Protein AF-0000000076630847 (afdb_homodimer)

Sequence (178 aa):
MNEKKQENKGLLSSSPVLELSKRSFKRAVSKISVDKIWSKEALEALQLATEVFLTKSFADSLMCAEHANRITVTVKDIQLARRISGIIMMNEKKQENKGLLSSSPVLELSKRSFKRAVSKISVDKIWSKEALEALQLATEVFLTKSFADSLMCAEHANRITVTVKDIQLARRISGIIM

Radius of gyration: 16.93 Å; Cα contacts (8 Å, |Δi|>4): 161; chains: 2; bounding box: 47×49×40 Å

Structure (mmCIF, N/CA/C/O backbone):
data_AF-0000000076630847-model_v1
#
loop_
_entity.id
_entity.type
_entity.pdbx_description
1 polymer 'Histone H2A/H2B/H3 domain-containing protein'
#
loop_
_atom_site.group_PDB
_atom_site.id
_atom_site.type_symbol
_atom_site.label_atom_id
_atom_site.label_alt_id
_atom_site.label_comp_id
_atom_site.label_asym_i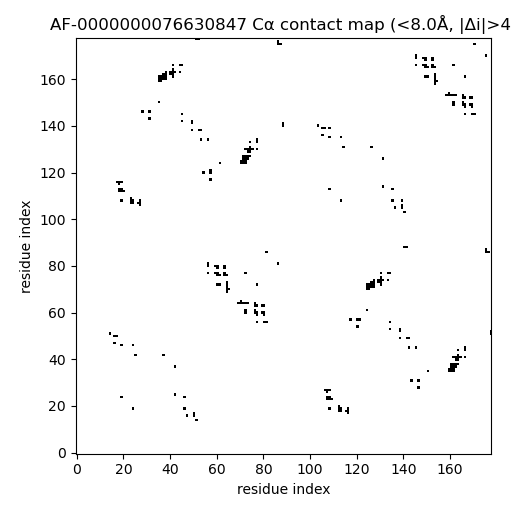d
_atom_site.label_entity_id
_atom_site.label_seq_id
_atom_site.pdbx_PDB_ins_code
_atom_site.Cartn_x
_atom_site.Cartn_y
_atom_site.Cartn_z
_atom_site.occupancy
_atom_site.B_iso_or_equiv
_atom_site.auth_seq_id
_atom_site.auth_comp_id
_atom_site.auth_asym_id
_atom_site.auth_atom_id
_atom_site.pdbx_PDB_model_num
ATOM 1 N N . MET A 1 1 ? 18.062 -3.207 -25.359 1 31.72 1 MET A N 1
ATOM 2 C CA . MET A 1 1 ? 17.328 -4.172 -24.547 1 31.72 1 MET A CA 1
ATOM 3 C C . MET A 1 1 ? 17.734 -4.062 -23.078 1 31.72 1 MET A C 1
ATOM 5 O O . MET A 1 1 ? 16.906 -4.277 -22.188 1 31.72 1 MET A O 1
ATOM 9 N N . ASN A 1 2 ? 19.016 -3.559 -22.75 1 37 2 ASN A N 1
ATOM 10 C CA . ASN A 1 2 ? 19.672 -3.455 -21.453 1 37 2 ASN A CA 1
ATOM 11 C C . ASN A 1 2 ? 19.188 -2.238 -20.672 1 37 2 ASN A C 1
ATOM 13 O O . ASN A 1 2 ? 19.281 -2.209 -19.438 1 37 2 ASN A O 1
ATOM 17 N N . GLU A 1 3 ? 18.859 -1.173 -21.5 1 32.56 3 GLU A N 1
ATOM 18 C CA . GLU A 1 3 ? 18.656 0.124 -20.859 1 32.56 3 GLU A CA 1
ATOM 19 C C . GLU A 1 3 ? 17.391 0.119 -20.016 1 32.56 3 GLU A C 1
ATOM 21 O O . GLU A 1 3 ? 17.344 0.747 -18.953 1 32.56 3 GLU A O 1
ATOM 26 N N . LYS A 1 4 ? 16.281 -0.36 -20.578 1 34.53 4 LYS A N 1
ATOM 27 C CA . LYS A 1 4 ? 15.008 -0.323 -19.875 1 34.53 4 LYS A CA 1
ATOM 28 C C . LYS A 1 4 ? 15.047 -1.178 -18.609 1 34.53 4 LYS A C 1
ATOM 30 O O . LYS A 1 4 ? 14.125 -1.146 -17.797 1 34.53 4 LYS A O 1
ATOM 35 N N . LYS A 1 5 ? 15.859 -2.234 -18.547 1 34.81 5 LYS A N 1
ATOM 36 C CA . LYS A 1 5 ? 16.031 -3.002 -17.312 1 34.81 5 LYS A CA 1
ATOM 37 C C . LYS A 1 5 ? 16.766 -2.182 -16.25 1 34.81 5 LYS A C 1
ATOM 39 O O . LYS A 1 5 ? 16.688 -2.49 -15.055 1 34.81 5 LYS A O 1
ATOM 44 N N . GLN A 1 6 ? 17.578 -1.253 -16.656 1 33.94 6 GLN A N 1
ATOM 45 C CA . GLN A 1 6 ? 18.375 -0.424 -15.75 1 33.94 6 GLN A CA 1
ATOM 46 C C . GLN A 1 6 ? 17.516 0.634 -15.07 1 33.94 6 GLN A C 1
ATOM 48 O O . GLN A 1 6 ? 17.75 0.987 -13.914 1 33.94 6 GLN A O 1
ATOM 53 N N . GLU A 1 7 ? 16.594 1.271 -15.867 1 32.28 7 GLU A N 1
ATOM 54 C CA . GLU A 1 7 ? 15.797 2.34 -15.266 1 32.28 7 GLU A CA 1
ATOM 55 C C . GLU A 1 7 ? 14.883 1.8 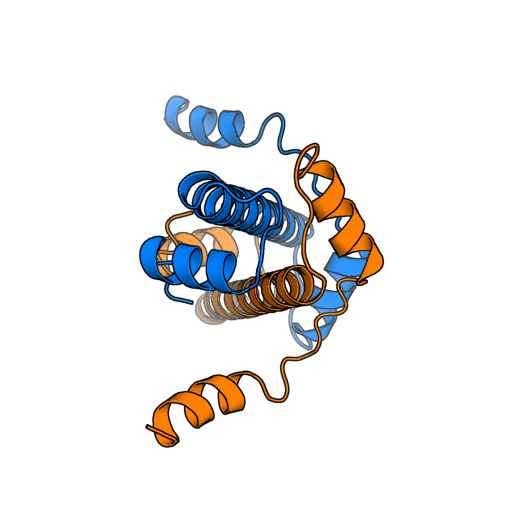-14.164 1 32.28 7 GLU A C 1
ATOM 57 O O . GLU A 1 7 ? 14.68 2.459 -13.141 1 32.28 7 GLU A O 1
ATOM 62 N N . ASN A 1 8 ? 14.32 0.678 -14.305 1 33.47 8 ASN A N 1
ATOM 63 C CA . ASN A 1 8 ? 13.484 0.145 -13.234 1 33.47 8 ASN A CA 1
ATOM 64 C C . ASN A 1 8 ? 14.32 -0.265 -12.031 1 33.47 8 ASN A C 1
ATOM 66 O O . ASN A 1 8 ? 13.789 -0.435 -10.93 1 33.47 8 ASN A O 1
ATOM 70 N N . LYS A 1 9 ? 15.578 -0.676 -12.234 1 33 9 LYS A N 1
ATOM 71 C CA . LYS A 1 9 ? 16.5 -0.973 -11.141 1 33 9 LYS A CA 1
ATOM 72 C C . LYS A 1 9 ? 16.891 0.299 -10.391 1 33 9 LYS A C 1
ATOM 74 O O . LYS A 1 9 ? 17.141 0.263 -9.188 1 33 9 LYS A O 1
ATOM 79 N N . GLY A 1 10 ? 17.172 1.458 -11.031 1 33.88 10 GLY A N 1
ATOM 80 C CA . GLY A 1 10 ? 17.531 2.73 -10.422 1 33.88 10 GLY A CA 1
ATOM 81 C C . GLY A 1 10 ? 16.484 3.242 -9.453 1 33.88 10 GLY A C 1
ATOM 82 O O . GLY A 1 10 ? 16.812 3.984 -8.523 1 33.88 10 GLY A O 1
ATOM 83 N N . LEU A 1 11 ? 15.234 3.26 -9.781 1 36.03 11 LEU A N 1
ATOM 84 C CA . LEU A 1 11 ? 14.188 3.617 -8.836 1 36.03 11 LEU A CA 1
ATOM 85 C C . LEU A 1 11 ? 14.117 2.615 -7.691 1 36.03 11 LEU A C 1
ATOM 87 O O . LEU A 1 11 ? 13.406 2.83 -6.711 1 36.03 11 LEU A O 1
ATOM 91 N N . LEU A 1 12 ? 14.57 1.424 -7.934 1 36.16 12 LEU A N 1
ATOM 92 C CA . LEU A 1 12 ? 14.656 0.396 -6.902 1 36.16 12 LEU A CA 1
ATOM 93 C C . LEU A 1 12 ? 15.789 0.699 -5.926 1 36.16 12 LEU A C 1
ATOM 95 O O . LEU A 1 12 ? 16.125 -0.139 -5.09 1 36.16 12 LEU A O 1
ATOM 99 N N . SER A 1 13 ? 16.75 1.487 -6.336 1 36.91 13 SER A N 1
ATOM 100 C CA . SER A 1 13 ? 17.812 1.682 -5.348 1 36.91 13 SER A CA 1
ATOM 101 C C . SER A 1 13 ? 17.234 1.92 -3.957 1 36.91 13 SER A C 1
ATOM 103 O O . SER A 1 13 ? 17.516 1.173 -3.021 1 36.91 13 SER A O 1
ATOM 105 N N . SER A 1 14 ? 17.5 3.307 -3.34 1 36.31 14 SER A N 1
ATOM 106 C CA . SER A 1 14 ? 17.359 3.609 -1.918 1 36.31 14 SER A CA 1
ATOM 107 C C . SER A 1 14 ? 15.922 3.484 -1.454 1 36.31 14 SER A C 1
ATOM 109 O O . SER A 1 14 ? 15.148 4.445 -1.534 1 36.31 14 SER A O 1
ATOM 111 N N . SER A 1 15 ? 15.242 2.646 -2.01 1 40.34 15 SER A N 1
ATOM 112 C CA . SER A 1 15 ? 13.883 2.531 -1.487 1 40.34 15 SER A CA 1
ATOM 113 C C . SER A 1 15 ? 13.875 2.557 0.037 1 40.34 15 SER A C 1
ATOM 115 O O . SER A 1 15 ? 14.602 1.798 0.68 1 40.34 15 SER A O 1
ATOM 117 N N . PRO A 1 16 ? 13.766 3.576 0.613 1 39.19 16 PRO A N 1
ATOM 118 C CA . PRO A 1 16 ? 13.633 3.389 2.059 1 39.19 16 PRO A CA 1
ATOM 119 C C . PRO A 1 16 ? 12.852 2.131 2.422 1 39.19 16 PRO A C 1
ATOM 121 O O . PRO A 1 16 ? 11.734 1.934 1.932 1 39.19 16 PRO A O 1
ATOM 124 N N . VAL A 1 17 ? 13.484 0.866 2.35 1 45.12 17 VAL A N 1
ATOM 125 C CA . VAL A 1 17 ? 13.008 -0.416 2.857 1 45.12 17 VAL A CA 1
ATOM 126 C C . VAL A 1 17 ? 11.938 -0.183 3.922 1 45.12 17 VAL A C 1
ATOM 128 O O . VAL A 1 17 ? 12.234 0.322 5.008 1 45.12 17 VAL A O 1
ATOM 131 N N . LEU A 1 18 ? 10.875 0.469 3.617 1 48.81 18 LEU A N 1
ATOM 132 C CA . LEU A 1 18 ? 9.773 0.558 4.57 1 48.81 18 LEU A CA 1
ATOM 133 C C . LEU A 1 18 ? 9.641 -0.737 5.367 1 48.81 18 LEU A C 1
ATOM 135 O O . LEU A 1 18 ? 9.953 -1.816 4.859 1 48.81 18 LEU A O 1
ATOM 139 N N . GLU A 1 19 ? 9.969 -0.715 6.574 1 53.72 19 GLU A N 1
ATOM 140 C CA . GLU A 1 19 ? 9.953 -1.454 7.832 1 53.72 19 GLU A CA 1
ATOM 141 C C . GLU A 1 19 ? 8.703 -2.322 7.949 1 53.72 19 GLU A C 1
ATOM 143 O O . GLU A 1 19 ? 8.383 -2.814 9.031 1 53.72 19 GLU A O 1
ATOM 148 N N . LEU A 1 20 ? 7.902 -2.348 6.84 1 59.03 20 LEU A N 1
ATOM 149 C CA . LEU A 1 20 ? 6.875 -3.311 7.219 1 59.03 20 LEU A CA 1
ATOM 150 C C . LEU A 1 20 ? 7.484 -4.68 7.488 1 59.03 20 LEU A C 1
ATOM 152 O O . LEU A 1 20 ? 8.266 -5.188 6.68 1 59.03 20 LEU A O 1
ATOM 156 N N . SER A 1 21 ? 7.602 -4.895 8.727 1 62.56 21 SER A N 1
ATOM 157 C CA . SER A 1 21 ? 8.188 -6.191 9.062 1 62.56 21 SER A CA 1
ATOM 158 C C . SER A 1 21 ? 7.766 -7.262 8.062 1 62.56 21 SER A C 1
ATOM 160 O O . SER A 1 21 ? 6.594 -7.34 7.684 1 62.56 21 SER A O 1
ATOM 162 N N . LYS A 1 22 ? 8.703 -7.863 7.426 1 68.12 22 LYS A N 1
ATOM 163 C CA . LYS A 1 22 ? 8.484 -8.977 6.508 1 68.12 22 LYS A CA 1
ATOM 164 C C . LYS A 1 22 ? 7.48 -9.977 7.086 1 68.12 22 LYS A C 1
ATOM 166 O O . LYS A 1 22 ? 6.648 -10.516 6.355 1 68.12 22 LYS A O 1
ATOM 171 N N . ARG A 1 23 ? 7.562 -10.023 8.305 1 69.44 23 ARG A N 1
ATOM 172 C CA . ARG A 1 23 ? 6.691 -10.977 8.977 1 69.44 23 ARG A CA 1
ATOM 173 C C . ARG A 1 23 ? 5.238 -10.531 8.922 1 69.44 23 ARG A C 1
ATOM 175 O O . ARG A 1 23 ? 4.348 -11.328 8.617 1 69.44 23 ARG A O 1
ATOM 182 N N . SER A 1 24 ? 5.102 -9.414 9.305 1 67.56 24 SER A N 1
ATOM 183 C CA . SER A 1 24 ? 3.734 -8.898 9.328 1 67.56 24 SER A CA 1
ATOM 184 C C . SER A 1 24 ? 3.121 -8.883 7.934 1 67.56 24 SER A C 1
ATOM 186 O O . SER A 1 24 ? 1.937 -9.172 7.77 1 67.56 24 SER A O 1
ATOM 188 N N . PHE A 1 25 ? 4.051 -8.539 7.02 1 74.38 25 PHE A N 1
ATOM 189 C CA . PHE A 1 25 ? 3.566 -8.5 5.645 1 74.38 25 PHE A CA 1
ATOM 190 C C . PHE A 1 25 ? 3.17 -9.891 5.168 1 74.38 25 PHE A C 1
ATOM 192 O O . PHE A 1 25 ? 2.1 -10.07 4.582 1 74.38 25 PHE A O 1
ATOM 199 N N . LYS A 1 26 ? 3.982 -10.844 5.512 1 73.25 26 LYS A N 1
ATOM 200 C CA . LYS A 1 26 ? 3.691 -12.227 5.129 1 73.25 26 LYS A CA 1
ATOM 201 C C . LYS A 1 26 ? 2.391 -12.711 5.766 1 73.25 26 LYS A C 1
ATOM 203 O O . LYS A 1 26 ? 1.604 -13.406 5.125 1 73.25 26 LYS A O 1
ATOM 208 N N . ARG A 1 27 ? 2.293 -12.328 6.957 1 72.75 27 ARG A N 1
ATOM 209 C CA . ARG A 1 27 ? 1.08 -12.727 7.66 1 72.75 27 ARG A CA 1
ATOM 210 C C . ARG A 1 27 ? -0.159 -12.125 7.004 1 72.75 27 ARG A C 1
ATOM 212 O O . ARG A 1 27 ? -1.185 -12.797 6.871 1 72.75 27 ARG A O 1
ATOM 219 N N . ALA A 1 28 ? -0.026 -10.969 6.602 1 71 28 ALA A N 1
ATOM 220 C CA . ALA A 1 28 ? -1.15 -10.297 5.957 1 71 28 ALA A CA 1
ATOM 221 C C . ALA A 1 28 ? -1.508 -10.969 4.633 1 71 28 ALA A C 1
ATOM 223 O O . ALA A 1 28 ? -2.684 -11.203 4.348 1 71 28 ALA A O 1
ATOM 224 N N . VAL A 1 29 ? -0.517 -11.281 3.959 1 74.06 29 VAL A N 1
ATOM 225 C CA . VAL A 1 29 ? -0.722 -11.898 2.65 1 74.06 29 VAL A CA 1
ATOM 226 C C . VAL A 1 29 ? -1.303 -13.297 2.822 1 74.06 29 VAL A C 1
ATOM 228 O O . VAL A 1 29 ? -2.168 -13.719 2.051 1 74.06 29 VAL A O 1
ATOM 231 N N . SER A 1 30 ? -0.841 -14.008 3.781 1 73.25 30 SER A N 1
ATOM 232 C CA . SER A 1 30 ? -1.313 -15.367 4.027 1 73.25 30 SER A CA 1
ATOM 233 C C . SER A 1 30 ? -2.795 -15.383 4.395 1 73.25 30 SER A C 1
ATOM 235 O O . SER A 1 30 ? -3.502 -16.344 4.109 1 73.25 30 SER A O 1
ATOM 237 N N . LYS A 1 31 ? -3.176 -14.336 4.992 1 71.06 31 LYS A N 1
ATOM 238 C CA . LYS A 1 31 ? -4.574 -14.234 5.402 1 71.06 31 LYS A CA 1
ATOM 239 C C . LYS A 1 31 ? -5.492 -14.062 4.195 1 71.06 31 LYS A C 1
ATOM 241 O O . LYS A 1 31 ? -6.637 -14.516 4.211 1 71.06 31 LYS A O 1
ATOM 246 N N . ILE A 1 32 ? -4.957 -13.586 3.236 1 69.81 32 ILE A N 1
ATOM 247 C CA . ILE A 1 32 ? -5.75 -13.289 2.047 1 69.81 32 ILE A CA 1
ATOM 248 C C . ILE A 1 32 ? -5.707 -14.477 1.09 1 69.81 32 ILE A C 1
ATOM 250 O O . ILE A 1 32 ? -6.68 -14.75 0.387 1 69.81 32 ILE A O 1
ATOM 254 N N . SER A 1 33 ? -4.492 -15.18 1.069 1 69 33 SER A N 1
ATOM 255 C CA . SER A 1 33 ? -4.246 -16.219 0.076 1 69 33 SER A CA 1
ATOM 256 C C . SER A 1 33 ? -4.52 -17.609 0.649 1 69 33 SER A C 1
ATOM 258 O O . SER A 1 33 ? -3.625 -18.234 1.212 1 69 33 SER A O 1
ATOM 260 N N . VAL A 1 34 ? -5.688 -18.078 0.879 1 68.5 34 VAL A N 1
ATOM 261 C CA . VAL A 1 34 ? -5.961 -19.344 1.545 1 68.5 34 VAL A CA 1
ATOM 262 C C . VAL A 1 34 ? -5.578 -20.5 0.624 1 68.5 34 VAL A C 1
ATOM 264 O O . VAL A 1 34 ? -5.023 -21.5 1.076 1 68.5 34 VAL A O 1
ATOM 267 N N . ASP A 1 35 ? -5.547 -20.312 -0.672 1 76.69 35 ASP A N 1
ATOM 268 C CA . ASP A 1 35 ? -5.406 -21.5 -1.516 1 76.69 35 ASP A CA 1
ATOM 269 C C . ASP A 1 35 ? -4.289 -21.312 -2.541 1 76.69 35 ASP A C 1
ATOM 271 O O . ASP A 1 35 ? -4.215 -22.047 -3.525 1 76.69 35 ASP A O 1
ATOM 275 N N . LYS A 1 36 ? -3.475 -20.375 -2.387 1 82.06 36 LYS A N 1
ATOM 276 C CA . LYS A 1 36 ? -2.412 -20.188 -3.367 1 82.06 36 LYS A CA 1
ATOM 277 C C . LYS A 1 36 ? -1.056 -20.031 -2.684 1 82.06 36 LYS A C 1
ATOM 279 O O . LYS A 1 36 ? -0.984 -19.641 -1.519 1 82.06 36 LYS A O 1
ATOM 284 N N . ILE A 1 37 ? -0.026 -20.5 -3.486 1 88.62 37 ILE A N 1
ATOM 285 C CA . ILE A 1 37 ? 1.358 -20.391 -3.043 1 88.62 37 ILE A CA 1
ATOM 286 C C . ILE A 1 37 ? 2.006 -19.156 -3.67 1 88.62 37 ILE A C 1
ATOM 288 O O . ILE A 1 37 ? 1.819 -18.891 -4.859 1 88.62 37 ILE A O 1
ATOM 292 N N . TRP A 1 38 ? 2.66 -18.359 -2.836 1 90.88 38 TRP A N 1
ATOM 293 C CA . TRP A 1 38 ? 3.365 -17.172 -3.311 1 90.88 38 TRP A CA 1
ATOM 294 C C . TRP A 1 38 ? 4.875 -17.391 -3.307 1 90.88 38 TRP A C 1
ATOM 296 O O . TRP A 1 38 ? 5.441 -17.812 -2.297 1 90.88 38 TRP A O 1
ATOM 306 N N . SER A 1 39 ? 5.406 -17.172 -4.523 1 91.69 39 SER A N 1
ATOM 307 C CA . SER A 1 39 ? 6.863 -17.234 -4.555 1 91.69 39 SER A CA 1
ATOM 308 C C . SER A 1 39 ? 7.48 -16.172 -3.658 1 91.69 39 SER A C 1
ATOM 310 O O . SER A 1 39 ? 6.871 -15.125 -3.418 1 91.69 39 SER A O 1
ATOM 312 N N . LYS A 1 40 ? 8.656 -16.469 -3.193 1 88.81 40 LYS A N 1
ATOM 313 C CA . LYS A 1 40 ? 9.367 -15.492 -2.373 1 88.81 40 LYS A CA 1
ATOM 314 C C . LYS A 1 40 ? 9.516 -14.164 -3.105 1 88.81 40 LYS A C 1
ATOM 316 O O . LYS A 1 40 ? 9.32 -13.094 -2.514 1 88.81 40 LYS A O 1
ATOM 321 N N . GLU A 1 41 ? 9.836 -14.234 -4.363 1 92.38 41 GLU A N 1
ATOM 322 C CA . GLU A 1 41 ? 10.047 -13.031 -5.164 1 92.38 41 GLU A CA 1
ATOM 323 C C . GLU A 1 41 ? 8.75 -12.242 -5.32 1 92.38 41 GLU A C 1
ATOM 325 O O . GLU A 1 41 ? 8.766 -11.008 -5.359 1 92.38 41 GLU A O 1
ATOM 330 N N . ALA A 1 42 ? 7.715 -12.859 -5.457 1 93.12 42 ALA A N 1
ATOM 331 C CA . ALA A 1 42 ? 6.418 -12.203 -5.59 1 93.12 42 ALA A CA 1
ATOM 332 C C . ALA A 1 42 ? 6.055 -11.438 -4.32 1 93.12 42 ALA A C 1
ATOM 334 O O . ALA A 1 42 ? 5.594 -10.297 -4.383 1 93.12 42 ALA A O 1
ATOM 335 N N . LEU A 1 43 ? 6.289 -12.062 -3.252 1 87.31 43 LEU A N 1
ATOM 336 C CA . LEU A 1 43 ? 6.02 -11.414 -1.971 1 87.31 43 LEU A CA 1
ATOM 337 C C . LEU A 1 43 ? 6.891 -10.172 -1.797 1 87.31 43 LEU A C 1
ATOM 339 O O . LEU A 1 43 ? 6.414 -9.141 -1.321 1 87.31 43 LEU A O 1
ATOM 343 N N . GLU A 1 44 ? 8.078 -10.32 -2.205 1 87.81 44 GLU A N 1
ATOM 344 C CA . GLU A 1 44 ? 8.992 -9.188 -2.117 1 87.81 44 GLU A CA 1
ATOM 345 C C . GLU A 1 44 ? 8.555 -8.055 -3.037 1 87.81 44 GLU A C 1
ATOM 347 O O . GLU A 1 44 ? 8.641 -6.879 -2.666 1 87.81 44 GLU A O 1
ATOM 352 N N . ALA A 1 45 ? 8.086 -8.375 -4.188 1 91.69 45 ALA A N 1
ATOM 353 C CA . ALA A 1 45 ? 7.602 -7.375 -5.133 1 91.69 45 ALA A CA 1
ATOM 354 C C . ALA A 1 45 ? 6.367 -6.66 -4.59 1 91.69 45 ALA A C 1
ATOM 356 O O . ALA A 1 45 ? 6.242 -5.441 -4.723 1 91.69 45 ALA A O 1
ATOM 357 N N . LEU A 1 46 ? 5.539 -7.383 -4.043 1 87.94 46 LEU A N 1
ATOM 358 C CA . LEU A 1 46 ? 4.344 -6.797 -3.449 1 87.94 46 LEU A CA 1
ATOM 359 C C . LEU A 1 46 ? 4.703 -5.867 -2.297 1 87.94 46 LEU A C 1
ATOM 361 O O . LEU A 1 46 ? 4.094 -4.809 -2.133 1 87.94 46 LEU A O 1
ATOM 365 N N . GLN A 1 47 ? 5.605 -6.367 -1.493 1 85.25 47 GLN A N 1
ATOM 366 C CA . GLN A 1 47 ? 6.082 -5.539 -0.391 1 85.25 47 GLN A CA 1
ATOM 367 C C . GLN A 1 47 ? 6.648 -4.215 -0.902 1 85.25 47 GLN A C 1
ATOM 369 O O . GLN A 1 47 ? 6.34 -3.152 -0.36 1 85.25 47 GLN A O 1
ATOM 374 N N . LEU A 1 48 ? 7.402 -4.246 -1.934 1 85.81 48 LEU A N 1
ATOM 375 C CA . LEU A 1 48 ? 7.977 -3.045 -2.533 1 85.81 48 LEU A CA 1
ATOM 376 C C . LEU A 1 48 ? 6.887 -2.135 -3.082 1 85.81 48 LEU A C 1
ATOM 378 O O . LEU A 1 48 ? 6.926 -0.918 -2.881 1 85.81 48 LEU A O 1
ATOM 382 N N . ALA A 1 49 ? 5.953 -2.676 -3.707 1 89 49 ALA A N 1
ATOM 383 C CA . ALA A 1 49 ? 4.84 -1.909 -4.258 1 89 49 ALA A CA 1
ATOM 384 C C . ALA A 1 49 ? 4.066 -1.195 -3.156 1 89 49 ALA A C 1
ATOM 386 O O . ALA A 1 49 ? 3.645 -0.049 -3.326 1 89 49 ALA A O 1
ATOM 387 N N . THR A 1 50 ? 3.854 -1.89 -2.053 1 87 50 THR A N 1
ATOM 388 C CA . THR A 1 50 ? 3.148 -1.326 -0.907 1 87 50 THR A CA 1
ATOM 389 C C . THR A 1 50 ? 3.93 -0.158 -0.312 1 87 50 THR A C 1
ATOM 391 O O . THR A 1 50 ? 3.35 0.876 0.025 1 87 50 THR A O 1
ATOM 394 N N . GLU A 1 51 ? 5.172 -0.357 -0.226 1 84.25 51 GLU A N 1
ATOM 395 C CA . GLU A 1 51 ? 6.016 0.711 0.297 1 84.25 51 GLU A CA 1
ATOM 396 C C . GLU A 1 51 ? 5.98 1.938 -0.61 1 84.25 51 GLU A C 1
ATOM 398 O O . GLU A 1 51 ? 5.898 3.07 -0.13 1 84.25 51 GLU A O 1
ATOM 403 N N . VAL A 1 52 ? 6.094 1.695 -1.874 1 86.94 52 VAL A N 1
ATOM 404 C CA . VAL A 1 52 ? 6.039 2.781 -2.846 1 86.94 52 VAL A CA 1
ATOM 405 C C . VAL A 1 52 ? 4.699 3.508 -2.736 1 86.94 52 VAL A C 1
ATOM 407 O O . VAL A 1 52 ? 4.652 4.738 -2.719 1 86.94 52 VAL A O 1
ATOM 410 N N . PHE A 1 53 ? 3.693 2.754 -2.625 1 85.81 53 PHE A N 1
ATOM 411 C CA . PHE A 1 53 ? 2.357 3.316 -2.465 1 85.81 53 PHE A CA 1
ATOM 412 C C . PHE A 1 53 ? 2.293 4.211 -1.233 1 85.81 53 PHE A C 1
ATOM 414 O O . PHE A 1 53 ? 1.779 5.332 -1.3 1 85.81 53 PHE A O 1
ATOM 421 N N . LEU A 1 54 ? 2.824 3.736 -0.163 1 86.31 54 LE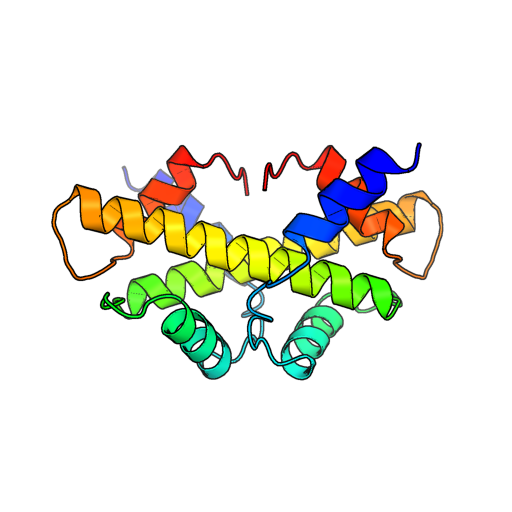U A N 1
ATOM 422 C CA . LEU A 1 54 ? 2.785 4.461 1.101 1 86.31 54 LEU A CA 1
ATOM 423 C C . LEU A 1 54 ? 3.602 5.75 1.015 1 86.31 54 LEU A C 1
ATOM 425 O O . LEU A 1 54 ? 3.141 6.809 1.441 1 86.31 54 LEU A O 1
ATOM 429 N N . THR A 1 55 ? 4.746 5.695 0.492 1 87.06 55 THR A N 1
ATOM 430 C CA . THR A 1 55 ? 5.617 6.859 0.376 1 87.06 55 THR A CA 1
ATOM 431 C C . THR A 1 55 ? 4.977 7.934 -0.496 1 87.06 55 THR A C 1
ATOM 433 O O . THR A 1 55 ? 5.004 9.117 -0.153 1 87.06 55 THR A O 1
ATOM 436 N N . LYS A 1 56 ? 4.375 7.449 -1.517 1 88.5 56 LYS A N 1
ATOM 437 C CA . LYS A 1 56 ? 3.707 8.391 -2.412 1 88.5 56 LYS A CA 1
ATOM 438 C C . LYS A 1 56 ? 2.49 9.016 -1.739 1 88.5 56 LYS A C 1
ATOM 440 O O . LYS A 1 56 ? 2.27 10.227 -1.847 1 88.5 56 LYS A O 1
ATOM 445 N N . SER A 1 57 ? 1.738 8.164 -1.122 1 88.56 57 SER A N 1
ATOM 446 C CA . SER A 1 57 ? 0.562 8.648 -0.409 1 88.56 57 SER A CA 1
ATOM 447 C C . SER A 1 57 ? 0.944 9.664 0.664 1 88.56 57 SER A C 1
ATOM 449 O O . SER A 1 57 ? 0.293 10.703 0.805 1 88.56 57 SER A O 1
ATOM 451 N N . PHE A 1 58 ? 2.049 9.359 1.312 1 86.5 58 PHE A N 1
ATOM 452 C CA . PHE A 1 58 ? 2.572 10.258 2.33 1 86.5 58 PHE A CA 1
ATOM 453 C C . PHE A 1 58 ? 3 11.586 1.71 1 86.5 58 PHE A C 1
ATOM 455 O O . PHE A 1 58 ? 2.623 12.656 2.195 1 86.5 58 PHE A O 1
ATOM 462 N N . ALA A 1 59 ? 3.73 11.469 0.728 1 89.44 59 ALA A N 1
ATOM 463 C CA . ALA A 1 59 ? 4.27 12.664 0.081 1 89.44 59 ALA A CA 1
ATOM 464 C C . ALA A 1 59 ? 3.152 13.555 -0.453 1 89.44 59 ALA A C 1
ATOM 466 O O . ALA A 1 59 ? 3.166 14.766 -0.251 1 89.44 59 ALA A O 1
ATOM 467 N N . ASP A 1 60 ? 2.199 12.922 -1.061 1 91.75 60 ASP A N 1
ATOM 468 C CA . ASP A 1 60 ? 1.077 13.672 -1.623 1 91.75 60 ASP A CA 1
ATOM 469 C C . ASP A 1 60 ? 0.251 14.328 -0.522 1 91.75 60 ASP A C 1
ATOM 471 O O . ASP A 1 60 ? -0.193 15.469 -0.672 1 91.75 60 ASP A O 1
ATOM 475 N N . SER A 1 61 ? 0.045 13.594 0.557 1 93.31 61 SER A N 1
ATOM 476 C CA . SER A 1 61 ? -0.712 14.141 1.678 1 93.31 61 SER A CA 1
ATOM 477 C C . SER A 1 61 ? 0.031 15.305 2.334 1 93.31 61 SER A C 1
ATOM 479 O O . SER A 1 61 ? -0.577 16.312 2.701 1 93.31 61 SER A O 1
ATOM 481 N N . LEU A 1 62 ? 1.312 15.133 2.434 1 91.19 62 LEU A N 1
ATOM 482 C CA . LEU A 1 62 ? 2.158 16.188 2.988 1 91.19 62 LEU A CA 1
ATOM 483 C C . LEU A 1 62 ? 2.07 17.453 2.148 1 91.19 62 LEU A C 1
ATOM 485 O O . LEU A 1 62 ? 1.991 18.562 2.691 1 91.19 62 LEU A O 1
ATOM 489 N N . MET A 1 63 ? 2.113 17.328 0.908 1 93.94 63 MET A N 1
ATOM 490 C CA . MET A 1 63 ? 2.025 18.453 -0.004 1 93.94 63 MET A CA 1
ATOM 491 C C . MET A 1 63 ? 0.71 19.203 0.185 1 93.94 63 MET A C 1
ATOM 493 O O . MET A 1 63 ? 0.673 20.438 0.101 1 93.94 63 MET A O 1
ATOM 497 N N . CYS A 1 64 ? -0.376 18.422 0.426 1 96.19 64 CYS A N 1
ATOM 498 C CA . CYS A 1 64 ? -1.677 19.047 0.65 1 96.19 64 CYS A CA 1
ATOM 499 C C . CYS A 1 64 ? -1.68 19.859 1.941 1 96.19 64 CYS A C 1
ATOM 501 O O . CYS A 1 64 ? -2.197 20.969 1.978 1 96.19 64 CYS A O 1
ATOM 503 N N . ALA A 1 65 ? -1.084 19.359 2.986 1 96.25 65 ALA A N 1
ATOM 504 C CA . ALA A 1 65 ? -0.999 20.078 4.258 1 96.25 65 ALA A CA 1
ATOM 505 C C . ALA A 1 65 ? -0.128 21.312 4.125 1 96.25 65 ALA A C 1
ATOM 507 O O . ALA A 1 65 ? -0.475 22.391 4.645 1 96.25 65 ALA A O 1
ATOM 508 N N . GLU A 1 66 ? 1.021 21.203 3.443 1 94.94 66 GLU A N 1
ATOM 509 C CA . GLU A 1 66 ? 1.925 22.328 3.205 1 94.94 66 GLU A CA 1
ATOM 510 C C . GLU A 1 66 ? 1.238 23.422 2.4 1 94.94 66 GLU A C 1
ATOM 512 O O . GLU A 1 66 ? 1.362 24.609 2.723 1 94.94 66 GLU A O 1
ATOM 517 N N . HIS A 1 67 ? 0.553 23 1.354 1 96.56 67 HIS A N 1
ATOM 518 C CA . HIS A 1 67 ? -0.2 23.953 0.536 1 96.56 67 HIS A CA 1
ATOM 519 C C . HIS A 1 67 ? -1.196 24.734 1.379 1 96.56 67 HIS A C 1
ATOM 521 O O . HIS A 1 67 ? -1.42 25.922 1.136 1 96.56 67 HIS A O 1
ATOM 527 N N . ALA A 1 68 ? -1.747 24.172 2.369 1 96.88 68 ALA A N 1
ATOM 528 C CA . ALA A 1 68 ? -2.711 24.812 3.264 1 96.88 68 ALA A CA 1
ATOM 529 C C . ALA A 1 68 ? -2.006 25.547 4.402 1 96.88 68 ALA A C 1
ATOM 531 O O . ALA A 1 68 ? -2.658 26.078 5.301 1 96.88 68 ALA A O 1
ATOM 532 N N . ASN A 1 69 ? -0.682 25.5 4.367 1 96.31 69 ASN A N 1
ATOM 533 C CA . ASN A 1 69 ? 0.161 26.156 5.367 1 96.31 69 ASN A CA 1
ATOM 534 C C . ASN A 1 69 ? -0.086 25.594 6.762 1 96.31 69 ASN A C 1
ATOM 536 O O . ASN A 1 69 ? -0.182 26.344 7.73 1 96.31 69 ASN A O 1
ATOM 540 N N . ARG A 1 70 ? -0.228 24.344 6.844 1 95.56 70 ARG A N 1
ATOM 541 C CA . ARG A 1 70 ? -0.42 23.672 8.125 1 95.56 70 ARG A CA 1
ATOM 542 C C . ARG A 1 70 ? 0.734 22.719 8.422 1 95.56 70 ARG A C 1
ATOM 544 O O . ARG A 1 70 ? 1.37 22.203 7.5 1 95.56 70 ARG A O 1
ATOM 551 N N . ILE A 1 71 ? 0.94 22.562 9.719 1 92.25 71 ILE A N 1
ATOM 552 C CA . ILE A 1 71 ? 2.016 21.672 10.141 1 92.25 71 ILE A CA 1
ATOM 553 C C . ILE A 1 71 ? 1.465 20.266 10.352 1 92.25 71 ILE A C 1
ATOM 555 O O . ILE A 1 71 ? 2.166 19.281 10.117 1 92.25 71 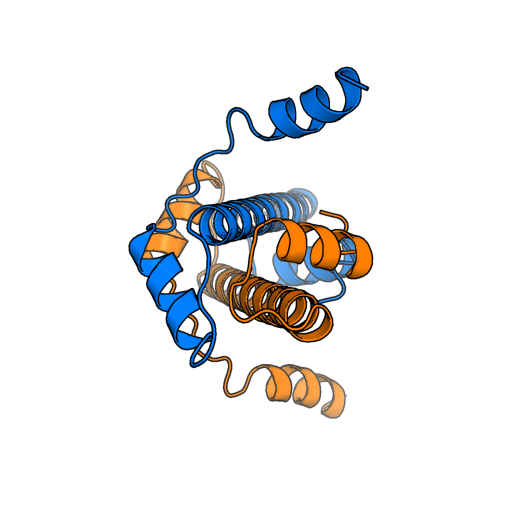ILE A O 1
ATOM 559 N N . THR A 1 72 ? 0.158 20.156 10.688 1 94.94 72 THR A N 1
ATOM 560 C CA . THR A 1 72 ? -0.477 18.875 10.977 1 94.94 72 THR A CA 1
ATOM 561 C C . THR A 1 72 ? -1.174 18.328 9.734 1 94.94 72 THR A C 1
ATOM 563 O O . THR A 1 72 ? -1.97 19.031 9.102 1 94.94 72 THR A O 1
ATOM 566 N N . VAL A 1 73 ? -0.79 17.094 9.391 1 95 73 VAL A N 1
ATOM 567 C CA . VAL A 1 73 ? -1.478 16.375 8.32 1 95 73 VAL A CA 1
ATOM 568 C C . VAL A 1 73 ? -2.762 15.742 8.867 1 95 73 VAL A C 1
ATOM 570 O O . VAL A 1 73 ? -2.736 15.047 9.883 1 95 73 VAL A O 1
ATOM 573 N N . THR A 1 74 ? -3.842 16.094 8.234 1 96.12 74 THR A N 1
ATOM 574 C CA . THR A 1 74 ? -5.141 15.578 8.664 1 96.12 74 THR A CA 1
ATOM 575 C C . THR A 1 74 ? -5.738 14.648 7.617 1 96.12 74 THR A C 1
ATOM 577 O O . THR A 1 74 ? -5.141 14.438 6.555 1 96.12 74 THR A O 1
ATOM 580 N N . VAL A 1 75 ? -6.855 14.07 7.98 1 95.81 75 VAL A N 1
ATOM 581 C CA . VAL A 1 75 ? -7.52 13.141 7.07 1 95.81 75 VAL A CA 1
ATOM 582 C C . VAL A 1 75 ? -7.934 13.867 5.797 1 95.81 75 VAL A C 1
ATOM 584 O O . VAL A 1 75 ? -7.949 13.273 4.715 1 95.81 75 VAL A O 1
ATOM 587 N N . LYS A 1 76 ? -8.234 15.125 5.906 1 96.44 76 LYS A N 1
ATOM 588 C CA . LYS A 1 76 ? -8.648 15.906 4.742 1 96.44 76 LYS A CA 1
ATOM 589 C C . LYS A 1 76 ? -7.52 16 3.717 1 96.44 76 LYS A C 1
ATOM 591 O O . LYS A 1 76 ? -7.777 16.031 2.51 1 96.44 76 LYS A O 1
ATOM 596 N N . ASP A 1 77 ? -6.328 16.031 4.137 1 95.88 77 ASP A N 1
ATOM 597 C CA . ASP A 1 77 ? -5.176 16.062 3.24 1 95.88 77 ASP A CA 1
ATOM 598 C C . ASP A 1 77 ? -5.047 14.75 2.469 1 95.88 77 ASP A C 1
ATOM 600 O O . ASP A 1 77 ? -4.77 14.758 1.268 1 95.88 77 ASP A O 1
ATOM 604 N N . ILE A 1 78 ? -5.293 13.68 3.18 1 94 78 ILE A N 1
ATOM 605 C CA . ILE A 1 78 ? -5.23 12.359 2.557 1 94 78 ILE A CA 1
ATOM 606 C C . ILE A 1 78 ? -6.348 12.219 1.528 1 94 78 ILE A C 1
ATOM 608 O O . ILE A 1 78 ? -6.125 11.727 0.42 1 94 78 ILE A O 1
ATOM 612 N N . GLN A 1 79 ? -7.473 12.68 1.902 1 93.94 79 GLN A N 1
ATOM 613 C CA . GLN A 1 79 ? -8.625 12.594 1.013 1 93.94 79 GLN A CA 1
ATOM 614 C C . GLN A 1 79 ? -8.406 13.414 -0.254 1 93.94 79 GLN A C 1
ATOM 616 O O . GLN A 1 79 ? -8.727 12.969 -1.355 1 93.94 79 GLN A O 1
ATOM 621 N N . LEU A 1 80 ? -7.914 14.57 -0.103 1 94.31 80 LEU A N 1
ATOM 622 C CA . LEU A 1 80 ? -7.629 15.414 -1.257 1 94.31 80 LEU A CA 1
ATOM 623 C C . LEU A 1 80 ? -6.582 14.773 -2.16 1 94.31 80 LEU A C 1
ATOM 625 O O . LEU A 1 80 ? -6.766 14.703 -3.377 1 94.31 80 LEU A O 1
ATOM 629 N N . ALA A 1 81 ? -5.5 14.328 -1.565 1 94.25 81 ALA A N 1
ATOM 630 C CA . ALA A 1 81 ? -4.426 13.695 -2.328 1 94.25 81 ALA A CA 1
ATOM 631 C C . ALA A 1 81 ? -4.949 12.516 -3.141 1 94.25 81 ALA A C 1
ATOM 633 O O . ALA A 1 81 ? -4.602 12.359 -4.312 1 94.25 81 ALA A O 1
ATOM 634 N N . ARG A 1 82 ? -5.785 11.688 -2.553 1 90.31 82 ARG A N 1
ATOM 635 C CA . ARG A 1 82 ? -6.328 10.508 -3.219 1 90.31 82 ARG A CA 1
ATOM 636 C C . ARG A 1 82 ? -7.23 10.906 -4.387 1 90.31 82 ARG A C 1
ATOM 638 O O . ARG A 1 82 ? -7.234 10.25 -5.426 1 90.31 82 ARG A O 1
ATOM 645 N N . ARG A 1 83 ? -7.973 11.938 -4.23 1 88.25 83 ARG A N 1
ATOM 646 C CA . ARG A 1 83 ? -8.867 12.406 -5.281 1 88.25 83 ARG A CA 1
ATOM 647 C C . ARG A 1 83 ? -8.086 12.93 -6.48 1 88.25 83 ARG A C 1
ATOM 649 O O . ARG A 1 83 ? -8.477 12.711 -7.629 1 88.25 83 ARG A O 1
ATOM 656 N N . ILE A 1 84 ? -7.051 13.523 -6.25 1 87.56 84 ILE A N 1
ATOM 657 C CA . ILE A 1 84 ? -6.258 14.133 -7.312 1 87.56 84 ILE A CA 1
ATOM 658 C C . ILE A 1 84 ? -5.387 13.07 -7.98 1 87.56 84 ILE A C 1
ATOM 660 O O . ILE A 1 84 ? -5.234 13.062 -9.203 1 87.56 84 ILE A O 1
ATOM 664 N N . SER A 1 85 ? -4.684 12.164 -7.176 1 79.62 85 SER A N 1
ATOM 665 C CA . SER A 1 85 ? -3.715 11.188 -7.664 1 79.62 85 SER A CA 1
ATOM 666 C C . SER A 1 85 ? -4.383 10.141 -8.555 1 79.62 85 SER A C 1
ATOM 668 O O . SER A 1 85 ? -3.717 9.469 -9.344 1 79.62 85 SER A O 1
ATOM 670 N N . GLY A 1 86 ? -5.664 10.109 -8.656 1 65.94 86 GLY A N 1
ATOM 671 C CA . GLY A 1 86 ? -6.355 9.188 -9.555 1 65.94 86 GLY A CA 1
ATOM 672 C C . GLY A 1 86 ? -6.145 7.73 -9.195 1 65.94 86 GLY A C 1
ATOM 673 O O . GLY A 1 86 ? -6.305 6.852 -10.039 1 65.94 86 GLY A O 1
ATOM 674 N N . ILE A 1 87 ? -5.418 7.465 -8.156 1 58.06 87 ILE A N 1
ATOM 675 C CA . ILE A 1 87 ? -5.355 6.043 -7.84 1 58.06 87 ILE A CA 1
ATOM 676 C C . ILE A 1 87 ? -6.766 5.484 -7.684 1 58.06 87 ILE A C 1
ATOM 678 O O . ILE A 1 87 ? -7.547 5.969 -6.859 1 58.06 87 ILE A O 1
ATOM 682 N N . ILE A 1 88 ? -7.309 5.195 -8.719 1 49.25 88 ILE A N 1
ATOM 683 C CA . ILE A 1 88 ? -8.648 4.629 -8.727 1 49.25 88 ILE A CA 1
ATOM 684 C C . ILE A 1 88 ? -8.695 3.387 -7.836 1 49.25 88 ILE A C 1
ATOM 686 O O . ILE A 1 88 ? -8.031 2.387 -8.125 1 49.25 88 ILE A O 1
ATOM 690 N N . MET A 1 89 ? -8.398 3.566 -6.621 1 46.06 89 MET A N 1
ATOM 691 C CA . MET A 1 89 ? -8.727 2.34 -5.898 1 46.06 89 MET A CA 1
ATOM 692 C C . MET A 1 89 ? -10.211 2.289 -5.555 1 46.06 89 MET A C 1
ATOM 694 O O . MET A 1 89 ? -10.859 3.33 -5.434 1 46.06 89 MET A O 1
ATOM 698 N N . MET B 1 1 ? -28 14.117 0.65 1 32.06 1 MET B N 1
ATOM 699 C CA . MET B 1 1 ? -26.734 14.469 1.267 1 32.06 1 MET B CA 1
ATOM 700 C C . MET B 1 1 ? -26.203 13.32 2.125 1 32.06 1 MET B C 1
ATOM 702 O O . MET B 1 1 ? -25 13.109 2.215 1 32.06 1 MET B O 1
ATOM 706 N N . ASN B 1 2 ? -27.141 12.398 2.676 1 37.19 2 ASN B N 1
ATOM 707 C CA . ASN B 1 2 ? -26.906 11.297 3.6 1 37.19 2 ASN B CA 1
ATOM 708 C C . ASN B 1 2 ? -26.375 10.062 2.879 1 37.19 2 ASN B C 1
ATOM 710 O O . ASN B 1 2 ? -25.703 9.227 3.488 1 37.19 2 ASN B O 1
ATOM 714 N N . GLU B 1 3 ? -26.875 9.945 1.583 1 32.09 3 GLU B N 1
ATOM 715 C CA . GLU B 1 3 ? -26.641 8.672 0.898 1 32.09 3 GLU B CA 1
ATOM 716 C C . GLU B 1 3 ? -25.156 8.484 0.578 1 32.09 3 GLU B C 1
ATOM 718 O O . GLU B 1 3 ? -24.641 7.371 0.634 1 32.09 3 GLU B O 1
ATOM 723 N N . LYS B 1 4 ? -24.547 9.492 -0.001 1 34.12 4 LYS B N 1
ATOM 724 C CA . LYS B 1 4 ? -23.141 9.367 -0.415 1 34.12 4 LYS B CA 1
ATOM 725 C C . LYS B 1 4 ? -22.234 9.125 0.785 1 34.12 4 LYS B C 1
ATOM 727 O O . LYS B 1 4 ? -21.047 8.844 0.622 1 34.12 4 LYS B O 1
ATOM 732 N N . LYS B 1 5 ? -22.562 9.562 1.99 1 35.16 5 LYS B N 1
ATOM 733 C CA . LYS B 1 5 ? -21.797 9.258 3.195 1 35.16 5 LYS B CA 1
ATOM 734 C C . LYS B 1 5 ? -21.922 7.781 3.564 1 35.16 5 LYS B C 1
ATOM 736 O O . LYS B 1 5 ? -21.094 7.25 4.312 1 35.16 5 LYS B O 1
ATOM 741 N N . GLN B 1 6 ? -23 7.176 3.24 1 34.12 6 GLN B N 1
ATOM 742 C CA . GLN B 1 6 ? -23.281 5.781 3.562 1 34.12 6 GLN B CA 1
ATOM 743 C C . GLN B 1 6 ? -22.469 4.84 2.67 1 34.12 6 GLN B C 1
ATOM 745 O O . GLN B 1 6 ? -22.047 3.771 3.111 1 34.12 6 GLN B O 1
ATOM 750 N N . GLU B 1 7 ? -22.391 5.176 1.348 1 32.66 7 GLU B N 1
ATOM 751 C CA . GLU B 1 7 ? -21.688 4.262 0.452 1 32.66 7 GLU B CA 1
ATOM 752 C C . GLU B 1 7 ? -20.203 4.184 0.802 1 32.66 7 GLU B C 1
ATOM 754 O O . GLU B 1 7 ? -19.609 3.111 0.723 1 32.66 7 GLU B O 1
ATOM 759 N N . ASN B 1 8 ? -19.609 5.223 1.15 1 34 8 ASN B N 1
ATOM 760 C CA . ASN B 1 8 ? -18.203 5.148 1.535 1 34 8 ASN B CA 1
ATOM 761 C C . ASN B 1 8 ? -18.016 4.41 2.859 1 34 8 ASN B C 1
ATOM 763 O O . ASN B 1 8 ? -16.922 3.941 3.168 1 34 8 ASN B O 1
ATOM 767 N N . LYS B 1 9 ? -19.031 4.484 3.76 1 33.25 9 LYS B N 1
ATOM 768 C CA . LYS B 1 9 ? -19.016 3.723 5.004 1 33.25 9 LYS B CA 1
ATOM 769 C C . LYS B 1 9 ? -19.156 2.229 4.738 1 33.25 9 LYS B C 1
ATOM 771 O O . LYS B 1 9 ? -18.594 1.406 5.465 1 33.25 9 LYS B O 1
ATOM 776 N N . GLY B 1 10 ? -20.031 1.774 3.826 1 33.78 10 GLY B N 1
ATOM 777 C CA . GLY B 1 10 ? -20.234 0.375 3.492 1 33.78 10 GLY B CA 1
ATOM 778 C C . GLY B 1 10 ? -18.969 -0.324 3.031 1 33.78 10 GLY B C 1
ATOM 779 O O . GLY B 1 10 ? -18.828 -1.54 3.184 1 33.78 10 GLY B O 1
ATOM 780 N N . LEU B 1 11 ? -18.234 0.219 2.143 1 35.62 11 LEU B N 1
ATOM 781 C CA . LEU B 1 11 ? -16.953 -0.348 1.747 1 35.62 11 LEU B CA 1
ATOM 782 C C . LEU B 1 11 ? -15.977 -0.363 2.92 1 35.62 11 LEU B C 1
ATOM 784 O O . LEU B 1 11 ? -14.906 -0.973 2.838 1 35.62 11 LEU B O 1
ATOM 788 N N . LEU B 1 12 ? -16.188 0.523 3.848 1 35.81 12 LEU B N 1
ATOM 789 C CA . LEU B 1 12 ? -15.391 0.544 5.07 1 35.81 12 LEU B CA 1
ATOM 790 C C . LEU B 1 12 ? -15.75 -0.629 5.973 1 35.81 12 LEU B C 1
ATOM 792 O O . LEU B 1 12 ? -15.328 -0.679 7.133 1 35.81 12 LEU B O 1
ATOM 796 N N . SER B 1 13 ? -16.938 -1.207 5.801 1 36.31 13 SER B N 1
ATOM 797 C CA . SER B 1 13 ? -17.203 -2.301 6.73 1 36.31 13 SER B CA 1
ATOM 798 C C . SER B 1 13 ? -15.969 -3.189 6.898 1 36.31 13 SER B C 1
ATOM 800 O O . SER B 1 13 ? -14.867 -2.695 7.137 1 36.31 13 SER B O 1
ATOM 802 N N . SER B 1 14 ? -16.156 -4.684 6.605 1 36.06 14 SER B N 1
ATOM 803 C CA . SER B 1 14 ? -15.273 -5.758 7.055 1 36.06 14 SER B CA 1
ATOM 804 C C . SER B 1 14 ? -13.891 -5.637 6.43 1 36.06 14 SER B C 1
ATOM 806 O O . SER B 1 14 ? -13.664 -6.105 5.309 1 36.06 14 SER B O 1
ATOM 808 N N . SER B 1 15 ? -13.461 -4.504 6.281 1 40.41 15 SER B N 1
ATOM 809 C CA . SER B 1 15 ? -12.094 -4.457 5.781 1 40.41 15 SER B CA 1
ATOM 810 C C . SER B 1 15 ? -11.219 -5.516 6.449 1 40.41 15 SER B C 1
ATOM 812 O O . SER B 1 15 ? -11.203 -5.629 7.676 1 40.41 15 SER B O 1
ATOM 814 N N . PRO B 1 16 ? -11.086 -6.559 5.961 1 38.84 16 PRO B N 1
ATOM 815 C CA . PRO B 1 16 ? -10.109 -7.383 6.676 1 38.84 16 PRO B CA 1
ATOM 816 C C . PRO B 1 16 ? -8.961 -6.562 7.266 1 38.84 16 PRO B C 1
ATOM 818 O O . PRO B 1 16 ? -8.344 -5.766 6.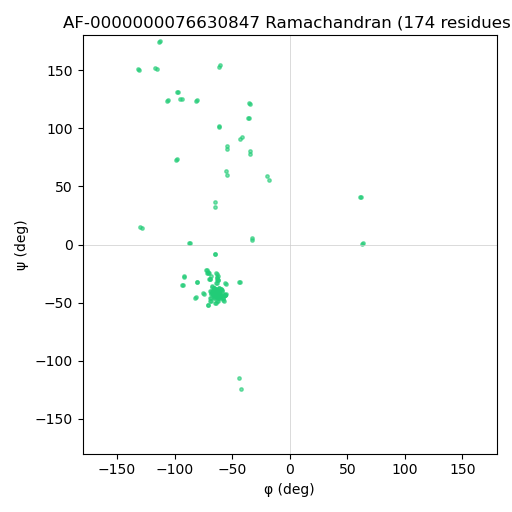559 1 38.84 16 PRO B O 1
ATOM 821 N N . VAL B 1 17 ? -9.148 -5.863 8.492 1 44.91 17 VAL B N 1
ATOM 822 C CA . VAL B 1 17 ? -8.172 -5.211 9.352 1 44.91 17 VAL B CA 1
ATOM 823 C C . VAL B 1 17 ? -6.773 -5.734 9.023 1 44.91 17 VAL B C 1
ATOM 825 O O . VAL B 1 17 ? -6.457 -6.891 9.305 1 44.91 17 VAL B O 1
ATOM 828 N N . LEU B 1 18 ? -6.312 -5.664 7.816 1 48.62 18 LEU B N 1
ATOM 829 C CA . LEU B 1 18 ? -4.93 -6.031 7.531 1 48.62 18 LEU B CA 1
ATOM 830 C C . LEU B 1 18 ? -4.008 -5.617 8.672 1 48.62 18 LEU B C 1
ATOM 832 O O . LEU B 1 18 ? -4.27 -4.621 9.359 1 48.62 18 LEU B O 1
ATOM 836 N N . GLU B 1 19 ? -3.527 -6.508 9.383 1 53.28 19 GLU B N 1
ATOM 837 C CA . GLU B 1 19 ? -2.566 -6.844 10.43 1 53.28 19 GLU B CA 1
ATOM 838 C C . GLU B 1 19 ? -1.325 -5.961 10.336 1 53.28 19 GLU B C 1
ATOM 840 O O . GLU B 1 19 ? -0.309 -6.246 10.977 1 53.28 19 GLU B O 1
ATOM 845 N N . LEU B 1 20 ? -1.362 -4.988 9.367 1 59.19 20 LEU B N 1
ATOM 846 C CA . LEU B 1 20 ? -0.103 -4.285 9.586 1 59.19 20 LEU B CA 1
ATOM 847 C C . LEU B 1 20 ? -0.065 -3.664 10.984 1 59.19 20 LEU B C 1
ATOM 849 O O . LEU B 1 20 ? -1.003 -2.971 11.383 1 59.19 20 LEU B O 1
ATOM 853 N N . SER B 1 21 ? 0.642 -4.363 11.773 1 63.28 21 SER B N 1
ATOM 854 C CA . SER B 1 21 ? 0.731 -3.826 13.125 1 63.28 21 SER B CA 1
ATOM 855 C C . SER B 1 21 ? 0.756 -2.301 13.117 1 63.28 21 SER B C 1
ATOM 857 O O . SER B 1 21 ? 1.453 -1.692 12.305 1 63.28 21 SER B O 1
ATOM 859 N N . LYS B 1 22 ? -0.157 -1.709 13.773 1 68.94 22 LYS B N 1
ATOM 860 C CA . LYS B 1 22 ? -0.226 -0.26 13.945 1 68.94 22 LYS B CA 1
ATOM 861 C C . LYS B 1 22 ? 1.146 0.319 14.281 1 68.94 22 LYS B C 1
ATOM 863 O O . LYS B 1 22 ? 1.5 1.401 13.812 1 68.94 22 LYS B O 1
ATOM 868 N N . ARG B 1 23 ? 1.817 -0.471 14.922 1 70.12 23 ARG B N 1
ATOM 869 C CA . ARG B 1 23 ? 3.135 -0.016 15.352 1 70.12 23 ARG B CA 1
ATOM 870 C C . ARG B 1 23 ? 4.094 0.083 14.172 1 70.12 23 ARG B C 1
ATOM 872 O O . ARG B 1 23 ? 4.805 1.08 14.023 1 70.12 23 ARG B O 1
ATOM 879 N N . SER B 1 24 ? 4.117 -0.924 13.539 1 68.12 24 SER B N 1
ATOM 880 C CA . SER B 1 24 ? 5.035 -0.948 12.406 1 68.12 24 SER B CA 1
ATOM 881 C C . SER B 1 24 ? 4.676 0.12 11.375 1 68.12 24 SER B C 1
ATOM 883 O O . SER B 1 24 ? 5.559 0.748 10.789 1 68.12 24 SER B O 1
ATOM 885 N N . PHE B 1 25 ? 3.334 0.244 11.273 1 74.75 25 PHE B N 1
ATOM 886 C CA . PHE B 1 25 ? 2.883 1.249 10.312 1 74.75 25 PHE B CA 1
ATOM 887 C C . PHE B 1 25 ? 3.283 2.646 10.773 1 74.75 25 PHE B C 1
ATOM 889 O O . PHE B 1 25 ? 3.807 3.438 9.984 1 74.75 25 PHE B O 1
ATOM 896 N N . LYS B 1 26 ? 3.115 2.895 12.055 1 73.5 26 LYS B N 1
ATOM 897 C CA . LYS B 1 26 ? 3.482 4.195 12.602 1 73.5 26 LYS B CA 1
ATOM 898 C C . LYS B 1 26 ? 4.977 4.457 12.453 1 73.5 26 LYS B C 1
ATOM 900 O O . LYS B 1 26 ? 5.391 5.578 12.148 1 73.5 26 LYS B O 1
ATOM 905 N N . ARG B 1 27 ? 5.66 3.422 12.688 1 72.94 27 ARG B N 1
ATOM 906 C CA . ARG B 1 27 ? 7.105 3.555 12.555 1 72.94 27 ARG B CA 1
ATOM 907 C C . ARG B 1 27 ? 7.504 3.889 11.125 1 72.94 27 ARG B C 1
ATOM 909 O O . ARG B 1 27 ? 8.391 4.715 10.898 1 72.94 27 ARG B O 1
ATOM 916 N N . ALA B 1 28 ? 6.836 3.305 10.258 1 71.06 28 ALA B N 1
ATOM 917 C CA . ALA B 1 28 ? 7.129 3.553 8.844 1 71.06 28 ALA B CA 1
ATOM 918 C C . ALA B 1 28 ? 6.805 4.996 8.469 1 71.06 28 ALA B C 1
ATOM 920 O O . ALA B 1 28 ? 7.598 5.66 7.789 1 71.06 28 ALA B O 1
ATOM 921 N N . VAL B 1 29 ? 5.75 5.406 8.961 1 73.94 29 VAL B N 1
ATOM 922 C CA . VAL B 1 29 ? 5.301 6.754 8.641 1 73.94 29 VAL B CA 1
ATOM 923 C C . VAL B 1 29 ? 6.23 7.777 9.289 1 73.94 29 VAL B C 1
ATOM 925 O O . VAL B 1 29 ? 6.551 8.805 8.688 1 73.94 29 VAL B O 1
ATOM 928 N N . SER B 1 30 ? 6.645 7.527 10.469 1 73.5 30 SER B N 1
ATOM 929 C CA . SER B 1 30 ? 7.52 8.445 11.195 1 73.5 30 SER B CA 1
ATOM 930 C C . SER B 1 30 ? 8.859 8.602 10.492 1 73.5 30 SER B C 1
ATOM 932 O O . SER B 1 30 ? 9.5 9.648 10.578 1 73.5 30 SER B O 1
ATOM 934 N N . LYS B 1 31 ? 9.211 7.566 9.828 1 71.25 31 LYS B N 1
ATOM 935 C CA . LYS B 1 31 ? 10.492 7.594 9.117 1 71.25 31 LYS B CA 1
ATOM 936 C C . LYS B 1 31 ? 10.422 8.5 7.895 1 71.25 31 LYS B C 1
ATOM 938 O O . LYS B 1 31 ? 11.43 9.102 7.508 1 71.25 31 LYS B O 1
ATOM 943 N N . ILE B 1 32 ? 9.312 8.656 7.453 1 70.06 32 ILE B N 1
ATOM 944 C CA . ILE B 1 32 ? 9.125 9.43 6.23 1 70.06 32 ILE B CA 1
ATOM 945 C C . ILE B 1 32 ? 8.836 10.883 6.578 1 70.06 32 ILE B C 1
ATOM 947 O O . ILE B 1 32 ? 9.234 11.797 5.848 1 70.06 32 ILE B O 1
ATOM 951 N N . SER B 1 33 ? 8.086 11.078 7.746 1 69.38 33 SER B N 1
ATOM 952 C CA . SER B 1 33 ? 7.582 12.398 8.102 1 69.38 33 SER B CA 1
ATOM 953 C C . SER B 1 33 ? 8.484 13.078 9.125 1 69.38 33 SER B C 1
ATOM 955 O O . SER B 1 33 ? 8.273 12.961 10.328 1 69.38 33 SER B O 1
ATOM 957 N N . VAL B 1 34 ? 9.641 13.555 8.852 1 68.44 34 VAL B N 1
ATOM 958 C CA . VAL B 1 34 ? 10.57 14.086 9.836 1 68.44 34 VAL B CA 1
ATOM 959 C C . VAL B 1 34 ? 10.062 15.422 10.375 1 68.44 34 VAL B C 1
ATOM 961 O O . VAL B 1 34 ? 10.172 15.703 11.57 1 68.44 34 VAL B O 1
ATOM 964 N N . ASP B 1 35 ? 9.242 16.141 9.656 1 76.62 35 ASP B N 1
ATOM 965 C CA . ASP B 1 35 ? 8.977 17.5 10.109 1 76.62 35 ASP B CA 1
ATOM 966 C C . ASP B 1 35 ? 7.477 17.766 10.195 1 76.62 35 ASP B C 1
ATOM 968 O O . ASP B 1 35 ? 7.047 18.922 10.281 1 76.62 35 ASP B O 1
ATOM 972 N N . LYS B 1 36 ? 6.695 16.781 10.156 1 82.12 36 LYS B N 1
ATOM 973 C CA . LYS B 1 36 ? 5.258 17.031 10.227 1 82.12 36 LYS B CA 1
ATOM 974 C C . LYS B 1 36 ? 4.594 16.109 11.25 1 82.12 36 LYS B C 1
ATOM 976 O O . LYS B 1 36 ? 5.125 15.047 11.57 1 82.12 36 LYS B O 1
ATOM 981 N N . ILE B 1 37 ? 3.475 16.703 11.789 1 88.75 37 ILE B N 1
ATOM 982 C CA . ILE B 1 37 ? 2.656 15.977 12.75 1 88.75 37 ILE B CA 1
ATOM 983 C C . ILE B 1 37 ? 1.461 15.344 12.039 1 88.75 37 ILE B C 1
ATOM 985 O O . ILE B 1 37 ? 0.827 15.984 11.195 1 88.75 37 ILE B O 1
ATOM 989 N N . TRP B 1 38 ? 1.234 14.062 12.297 1 91 38 TRP B N 1
ATOM 990 C CA . TRP B 1 38 ? 0.099 13.352 11.719 1 91 38 TRP B CA 1
ATOM 991 C C . TRP B 1 38 ? -0.982 13.109 12.773 1 91 38 TRP B C 1
ATOM 993 O O . TRP B 1 38 ? -0.699 12.602 13.859 1 91 38 TRP B O 1
ATOM 1003 N N . SER B 1 39 ? -2.148 13.625 12.391 1 91.75 39 SER B N 1
ATOM 1004 C CA . SER B 1 39 ? -3.256 13.305 13.281 1 91.75 39 SER B CA 1
ATOM 1005 C C . SER B 1 39 ? -3.484 11.797 13.367 1 91.75 39 SER B C 1
ATOM 1007 O O . SER B 1 39 ? -3.166 11.062 12.43 1 91.75 39 SER B O 1
ATOM 1009 N N . LYS B 1 40 ? -4.039 11.391 14.461 1 88.94 40 LYS B N 1
ATOM 1010 C CA . LYS B 1 40 ? -4.352 9.977 14.625 1 88.94 40 LYS B CA 1
ATOM 1011 C C . LYS B 1 40 ? -5.262 9.484 13.508 1 88.94 40 LYS B C 1
ATOM 1013 O O . LYS B 1 40 ? -5.051 8.391 12.969 1 88.94 40 LYS B O 1
ATOM 1018 N N . GLU B 1 41 ? -6.238 10.281 13.164 1 92.56 41 GLU B N 1
ATOM 1019 C CA . GLU B 1 41 ? -7.195 9.906 12.133 1 92.56 41 GLU B CA 1
ATOM 1020 C C . GLU B 1 41 ? -6.52 9.789 10.766 1 92.56 41 GLU B C 1
ATOM 1022 O O . GLU B 1 41 ? -6.887 8.945 9.953 1 92.56 41 GLU B O 1
ATOM 1027 N N . ALA B 1 42 ? -5.641 10.586 10.5 1 93.19 42 ALA B N 1
ATOM 1028 C CA . ALA B 1 42 ? -4.91 10.555 9.234 1 93.19 42 ALA B CA 1
ATOM 1029 C C . ALA B 1 42 ? -4.09 9.273 9.102 1 93.19 42 ALA B C 1
ATOM 1031 O O . ALA B 1 42 ? -4.086 8.633 8.047 1 93.19 42 ALA B O 1
ATOM 1032 N N . LEU B 1 43 ? -3.463 8.945 10.141 1 87.38 43 LEU B N 1
ATOM 1033 C CA . LEU B 1 43 ? -2.676 7.719 10.148 1 87.38 43 LEU B CA 1
ATOM 1034 C C . LEU B 1 43 ? -3.568 6.504 9.93 1 87.38 43 LEU B C 1
ATOM 1036 O O . LEU B 1 43 ? -3.205 5.586 9.188 1 87.38 43 LEU B O 1
ATOM 1040 N N . GLU B 1 44 ? -4.676 6.562 10.562 1 88 44 GLU B N 1
ATOM 1041 C CA . GLU B 1 44 ? -5.625 5.465 10.406 1 88 44 GLU B CA 1
ATOM 1042 C C . GLU B 1 44 ? -6.145 5.387 8.969 1 88 44 GLU B C 1
ATOM 1044 O O . GLU B 1 44 ? -6.301 4.297 8.422 1 88 44 GLU B O 1
ATOM 1049 N N . ALA B 1 45 ? -6.383 6.496 8.375 1 91.81 45 ALA B N 1
ATOM 1050 C CA . ALA B 1 45 ? -6.848 6.539 6.992 1 91.81 45 ALA B CA 1
ATOM 1051 C C . ALA B 1 45 ? -5.781 6.004 6.039 1 91.81 45 ALA B C 1
ATOM 1053 O O . ALA B 1 45 ? -6.094 5.262 5.105 1 91.81 45 ALA B O 1
ATOM 1054 N N . LEU B 1 46 ? -4.633 6.363 6.262 1 87.94 46 LEU B N 1
ATOM 1055 C CA . LEU B 1 46 ? -3.531 5.879 5.438 1 87.94 46 LEU B CA 1
ATOM 1056 C C . LEU B 1 46 ? -3.371 4.371 5.574 1 87.94 46 LEU B C 1
ATOM 1058 O O . LEU B 1 46 ? -3.096 3.676 4.594 1 87.94 46 LEU B O 1
ATOM 1062 N N . GLN B 1 47 ? -3.43 3.941 6.828 1 85.31 47 GLN B N 1
ATOM 1063 C CA . GLN B 1 47 ? -3.357 2.506 7.074 1 85.31 47 GLN B CA 1
ATOM 1064 C C . GLN B 1 47 ? -4.445 1.761 6.305 1 85.31 47 GLN B C 1
ATOM 1066 O O . GLN B 1 47 ? -4.172 0.737 5.672 1 85.31 47 GLN B O 1
ATOM 1071 N N . LEU B 1 48 ? -5.625 2.266 6.297 1 85.88 48 LEU B N 1
ATOM 1072 C CA . LEU B 1 48 ? -6.738 1.661 5.57 1 85.88 48 LEU B CA 1
ATOM 1073 C C . LEU B 1 48 ? -6.48 1.674 4.07 1 85.88 48 LEU B C 1
ATOM 1075 O O . LEU B 1 48 ? -6.711 0.673 3.387 1 85.88 48 LEU B O 1
ATOM 1079 N N . ALA B 1 49 ? -6.008 2.719 3.576 1 89.06 49 ALA B N 1
ATOM 1080 C CA . ALA B 1 49 ? -5.695 2.84 2.154 1 89.06 49 ALA B CA 1
ATOM 1081 C C . ALA B 1 49 ? -4.641 1.82 1.735 1 89.06 49 ALA B C 1
ATOM 1083 O O . ALA B 1 49 ? -4.727 1.24 0.65 1 89.06 49 ALA B O 1
ATOM 1084 N N . THR B 1 50 ? -3.637 1.642 2.566 1 87.12 50 THR B N 1
ATOM 1085 C CA . THR B 1 50 ? -2.568 0.683 2.307 1 87.12 50 THR B CA 1
ATOM 1086 C C . THR B 1 50 ? -3.115 -0.741 2.281 1 87.12 50 THR B C 1
ATOM 1088 O O . THR B 1 50 ? -2.752 -1.535 1.409 1 87.12 50 THR B O 1
ATOM 1091 N N . GLU B 1 51 ? -3.943 -0.993 3.203 1 84.31 51 GLU B N 1
ATOM 1092 C CA . GLU B 1 51 ? -4.559 -2.316 3.246 1 84.31 51 GLU B CA 1
ATOM 1093 C C . GLU B 1 51 ? -5.395 -2.576 1.997 1 84.31 51 GLU B C 1
ATOM 1095 O O . GLU B 1 51 ? -5.344 -3.666 1.424 1 84.31 51 GLU B O 1
ATOM 1100 N N . VAL B 1 52 ? -6.176 -1.605 1.637 1 87.12 52 VAL B N 1
ATOM 1101 C CA . VAL B 1 52 ? -7 -1.719 0.44 1 87.12 52 VAL B CA 1
ATOM 1102 C C . VAL B 1 52 ? -6.113 -1.943 -0.783 1 87.12 52 VAL B C 1
ATOM 1104 O O . VAL B 1 52 ? -6.395 -2.812 -1.61 1 87.12 52 VAL B O 1
ATOM 1107 N N . PHE B 1 53 ? -5.082 -1.211 -0.844 1 85.88 53 PHE B N 1
ATOM 1108 C CA . PHE B 1 53 ? -4.125 -1.355 -1.935 1 85.88 53 PHE B CA 1
ATOM 1109 C C . PHE B 1 53 ? -3.58 -2.777 -1.991 1 85.88 53 PHE B C 1
ATOM 1111 O O . PHE B 1 53 ? -3.525 -3.385 -3.062 1 85.88 53 PHE B O 1
ATOM 1118 N N . LEU B 1 54 ? -3.211 -3.281 -0.869 1 86.25 54 LEU B N 1
ATOM 1119 C CA . LEU B 1 54 ? -2.619 -4.613 -0.784 1 86.25 54 LEU B CA 1
ATOM 1120 C C . LEU B 1 54 ? -3.629 -5.68 -1.186 1 86.25 54 LEU B C 1
ATOM 1122 O O . LEU B 1 54 ? -3.307 -6.586 -1.959 1 86.25 54 LEU B O 1
ATOM 1126 N N . THR B 1 55 ? -4.785 -5.617 -0.71 1 87 55 THR B N 1
ATOM 1127 C CA . THR B 1 55 ? -5.824 -6.598 -1.008 1 87 55 THR B CA 1
ATOM 1128 C C . THR B 1 55 ? -6.145 -6.609 -2.5 1 87 55 THR B C 1
ATOM 1130 O O . THR B 1 55 ? -6.27 -7.676 -3.104 1 87 55 THR B O 1
ATOM 1133 N N . LYS B 1 56 ? -6.184 -5.438 -3.004 1 88.56 56 LYS B N 1
ATOM 1134 C CA . LYS B 1 56 ? -6.465 -5.332 -4.434 1 88.56 56 LYS B CA 1
ATOM 1135 C C . LYS B 1 56 ? -5.312 -5.891 -5.262 1 88.56 56 LYS B C 1
ATOM 1137 O O . LYS B 1 56 ? -5.531 -6.617 -6.234 1 88.56 56 LYS B O 1
ATOM 1142 N N . SER B 1 57 ? -4.145 -5.484 -4.871 1 88.62 57 SER B N 1
ATOM 1143 C CA . SER B 1 57 ? -2.957 -5.977 -5.566 1 88.62 57 SER B CA 1
ATOM 1144 C C . SER B 1 57 ? -2.871 -7.496 -5.508 1 88.62 57 SER B C 1
ATOM 1146 O O . SER B 1 57 ? -2.57 -8.148 -6.512 1 88.62 57 SER B O 1
ATOM 1148 N N . PHE B 1 58 ? -3.219 -7.988 -4.34 1 86.62 58 PHE B N 1
ATOM 1149 C CA . PHE B 1 58 ? -3.242 -9.438 -4.145 1 86.62 58 PHE B CA 1
ATOM 1150 C C . PHE B 1 58 ? -4.285 -10.086 -5.043 1 86.62 58 PHE B C 1
ATOM 1152 O O . PHE B 1 58 ? -3.986 -11.039 -5.762 1 86.62 58 PHE B O 1
ATOM 1159 N N . ALA B 1 59 ? -5.402 -9.578 -4.996 1 89.44 59 ALA B N 1
ATOM 1160 C CA . ALA B 1 59 ? -6.512 -10.148 -5.754 1 89.44 59 ALA B CA 1
ATOM 1161 C C . ALA B 1 59 ? -6.227 -10.125 -7.25 1 89.44 59 ALA B C 1
ATOM 1163 O O . ALA B 1 59 ? -6.434 -11.117 -7.949 1 89.44 59 ALA B O 1
ATOM 1164 N N . ASP B 1 60 ? -5.723 -9.016 -7.695 1 91.75 60 ASP B N 1
ATOM 1165 C CA . ASP B 1 60 ? -5.414 -8.867 -9.117 1 91.75 60 ASP B CA 1
ATOM 1166 C C . ASP B 1 60 ? -4.309 -9.828 -9.539 1 91.75 60 ASP B C 1
ATOM 1168 O O . ASP B 1 60 ? -4.367 -10.414 -10.625 1 91.75 60 ASP B O 1
ATOM 1172 N N . SER B 1 61 ? -3.307 -9.977 -8.688 1 93.38 61 SER B N 1
ATOM 1173 C CA . SER B 1 61 ? -2.211 -10.891 -8.984 1 93.38 61 SER B CA 1
ATOM 1174 C C . SER B 1 61 ? -2.688 -12.344 -9 1 93.38 61 SER B C 1
ATOM 1176 O O . SER B 1 61 ? -2.279 -13.125 -9.859 1 93.38 61 SER B O 1
ATOM 1178 N N . LEU B 1 62 ? -3.541 -12.641 -8.078 1 91.31 62 LEU B N 1
ATOM 1179 C CA . LEU B 1 62 ? -4.125 -13.969 -8.008 1 91.31 62 LEU B CA 1
ATOM 1180 C C . LEU B 1 62 ? -4.902 -14.289 -9.281 1 91.31 62 LEU B C 1
ATOM 1182 O O . LEU B 1 62 ? -4.812 -15.406 -9.805 1 91.31 62 LEU B O 1
ATOM 1186 N N . MET B 1 63 ? -5.648 -13.391 -9.734 1 94 63 MET B N 1
ATOM 1187 C CA . MET B 1 63 ? -6.43 -13.57 -10.953 1 94 63 MET B CA 1
ATOM 1188 C C . MET B 1 63 ? -5.523 -13.859 -12.148 1 94 63 MET B C 1
ATOM 1190 O O . MET B 1 63 ? -5.871 -14.664 -13.016 1 94 63 MET B O 1
ATOM 1194 N N . CYS B 1 64 ? -4.352 -13.172 -12.18 1 96.19 64 CYS B N 1
ATOM 1195 C CA . CYS B 1 64 ? -3.402 -13.406 -13.266 1 96.19 64 CYS B CA 1
ATOM 1196 C C . CYS B 1 64 ? -2.842 -14.82 -13.203 1 96.19 64 CYS B C 1
ATOM 1198 O O . CYS B 1 64 ? -2.732 -15.492 -14.234 1 96.19 64 CYS B O 1
ATOM 1200 N N . ALA B 1 65 ? -2.521 -15.32 -12.039 1 96.38 65 ALA B N 1
A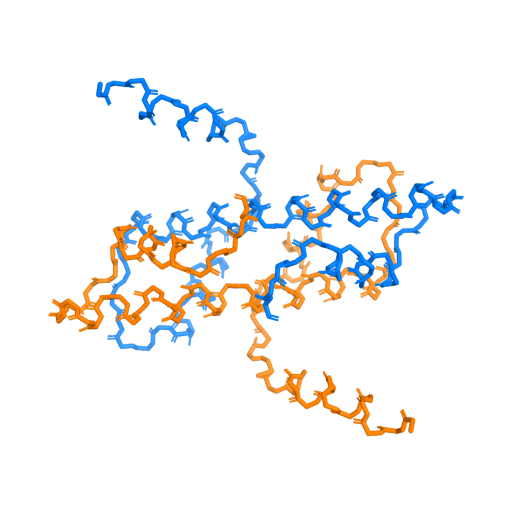TOM 1201 C CA . ALA B 1 65 ? -2.018 -16.688 -11.875 1 96.38 65 ALA B CA 1
ATOM 1202 C C . ALA B 1 65 ? -3.086 -17.719 -12.242 1 96.38 65 ALA B C 1
ATOM 1204 O O . ALA B 1 65 ? -2.799 -18.703 -12.914 1 96.38 65 ALA B O 1
ATOM 1205 N N . GLU B 1 66 ? -4.332 -17.5 -11.773 1 94.94 66 GLU B N 1
ATOM 1206 C CA . GLU B 1 66 ? -5.457 -18.375 -12.086 1 94.94 66 GLU B CA 1
ATOM 1207 C C . GLU B 1 66 ? -5.715 -18.438 -13.586 1 94.94 66 GLU B C 1
ATOM 1209 O O . GLU B 1 66 ? -5.934 -19.516 -14.141 1 94.94 66 GLU B O 1
ATOM 1214 N N . HIS B 1 67 ? -5.719 -17.281 -14.211 1 96.56 67 HIS B N 1
ATOM 1215 C CA . HIS B 1 67 ? -5.895 -17.203 -15.664 1 96.56 67 HIS B CA 1
ATOM 1216 C C . HIS B 1 67 ? -4.848 -18.047 -16.391 1 96.56 67 HIS B C 1
ATOM 1218 O O . HIS B 1 67 ? -5.141 -18.656 -17.406 1 96.56 67 HIS B O 1
ATOM 1224 N N . ALA B 1 68 ? -3.67 -18.141 -15.891 1 96.88 68 ALA B N 1
ATOM 1225 C CA . ALA B 1 68 ? -2.574 -18.922 -16.469 1 96.88 68 ALA B CA 1
ATOM 1226 C C . ALA B 1 68 ? -2.621 -20.359 -16 1 96.88 68 ALA B C 1
ATOM 1228 O O . ALA B 1 68 ? -1.737 -21.156 -16.328 1 96.88 68 ALA B O 1
ATOM 1229 N N . ASN B 1 69 ? -3.639 -20.672 -15.195 1 96.19 69 ASN B N 1
ATOM 1230 C CA . ASN B 1 69 ? -3.857 -22.016 -14.656 1 96.19 69 ASN B CA 1
ATOM 1231 C C . ASN B 1 69 ? -2.686 -22.469 -13.789 1 96.19 69 ASN B C 1
ATOM 1233 O O . ASN B 1 69 ? -2.236 -23.609 -13.891 1 96.19 69 ASN B O 1
ATOM 1237 N N . ARG B 1 70 ? -2.199 -21.594 -13.039 1 95.5 70 ARG B N 1
ATOM 1238 C CA . ARG B 1 70 ? -1.109 -21.906 -12.117 1 95.5 70 ARG B CA 1
ATOM 1239 C C . ARG B 1 70 ? -1.552 -21.75 -10.664 1 95.5 70 ARG B C 1
ATOM 1241 O O . ARG B 1 70 ? -2.436 -20.938 -10.367 1 95.5 70 ARG B O 1
ATOM 1248 N N . ILE B 1 71 ? -0.898 -22.547 -9.828 1 92.19 71 ILE B N 1
ATOM 1249 C CA . ILE B 1 71 ? -1.226 -22.484 -8.406 1 92.19 71 ILE B CA 1
ATOM 1250 C C . ILE B 1 71 ? -0.305 -21.484 -7.707 1 92.19 71 ILE B C 1
ATOM 1252 O O . ILE B 1 71 ? -0.71 -20.828 -6.75 1 92.19 71 ILE B O 1
ATOM 1256 N N . THR B 1 72 ? 0.915 -21.312 -8.258 1 94.94 72 THR B N 1
ATOM 1257 C CA . THR B 1 72 ? 1.909 -20.422 -7.656 1 94.94 72 THR B CA 1
ATOM 1258 C C . THR B 1 72 ? 1.838 -19.031 -8.281 1 94.94 72 THR B C 1
ATOM 1260 O O . THR B 1 72 ? 1.868 -18.891 -9.508 1 94.94 72 THR B O 1
ATOM 1263 N N . VAL B 1 73 ? 1.663 -18.031 -7.402 1 94.94 73 VAL B N 1
ATOM 1264 C CA . VAL B 1 73 ? 1.738 -16.641 -7.828 1 94.94 73 VAL B CA 1
ATOM 1265 C C . VAL B 1 73 ? 3.199 -16.203 -7.926 1 94.94 73 VAL B C 1
ATOM 1267 O O . VAL B 1 73 ? 3.971 -16.375 -6.977 1 94.94 73 VAL B O 1
ATOM 1270 N N . THR B 1 74 ? 3.553 -15.734 -9.078 1 96.12 74 THR B N 1
ATOM 1271 C CA . THR B 1 74 ? 4.93 -15.305 -9.312 1 96.12 74 THR B CA 1
ATOM 1272 C C . THR B 1 74 ? 4.996 -13.805 -9.547 1 96.12 74 THR B C 1
ATOM 1274 O O . THR B 1 74 ? 3.967 -13.125 -9.555 1 96.12 74 THR B O 1
ATOM 1277 N N . VAL B 1 75 ? 6.223 -13.328 -9.656 1 95.69 75 VAL B N 1
ATOM 1278 C CA . VAL B 1 75 ? 6.426 -11.898 -9.852 1 95.69 75 VAL B CA 1
ATOM 1279 C C . VAL B 1 75 ? 5.793 -11.469 -11.172 1 95.69 75 VAL B C 1
ATOM 1281 O O . VAL B 1 75 ? 5.312 -10.336 -11.297 1 95.69 75 VAL B O 1
ATOM 1284 N N . LYS B 1 76 ? 5.758 -12.352 -12.133 1 96.44 76 LYS B N 1
ATOM 1285 C CA . LYS B 1 76 ? 5.176 -12.031 -13.43 1 96.44 76 LYS B CA 1
ATOM 1286 C C . LYS B 1 76 ? 3.686 -11.719 -13.305 1 96.44 76 LYS B C 1
ATOM 1288 O O . LYS B 1 76 ? 3.154 -10.883 -14.039 1 96.44 76 LYS B O 1
ATOM 1293 N N . ASP B 1 77 ? 3.012 -12.336 -12.422 1 95.88 77 ASP B N 1
ATOM 1294 C CA . ASP B 1 77 ? 1.597 -12.078 -12.172 1 95.88 77 ASP B CA 1
ATOM 1295 C C . ASP B 1 77 ? 1.386 -10.68 -11.594 1 95.88 77 ASP B C 1
ATOM 1297 O O . ASP B 1 77 ? 0.456 -9.977 -11.992 1 95.88 77 ASP B O 1
ATOM 1301 N N . ILE B 1 78 ? 2.275 -10.32 -10.703 1 94 78 ILE B N 1
ATOM 1302 C CA . ILE B 1 78 ? 2.207 -9 -10.086 1 94 78 ILE B CA 1
ATOM 1303 C C . ILE B 1 78 ? 2.479 -7.926 -11.141 1 94 78 ILE B C 1
ATOM 1305 O O . ILE B 1 78 ? 1.778 -6.91 -11.195 1 94 78 ILE B O 1
ATOM 1309 N N . GLN B 1 79 ? 3.428 -8.188 -11.93 1 93.94 79 GLN B N 1
ATOM 1310 C CA . GLN B 1 79 ? 3.795 -7.234 -12.969 1 93.94 79 GLN B CA 1
ATOM 1311 C C . GLN B 1 79 ? 2.66 -7.051 -13.977 1 93.94 79 GLN B C 1
ATOM 1313 O O . GLN B 1 79 ? 2.361 -5.926 -14.383 1 93.94 79 GLN B O 1
ATOM 1318 N N . LEU B 1 80 ? 2.07 -8.094 -14.367 1 94.38 80 LEU B N 1
ATOM 1319 C CA . LEU B 1 80 ? 0.946 -8.016 -15.289 1 94.38 80 LEU B CA 1
ATOM 1320 C C . LEU B 1 80 ? -0.219 -7.254 -14.664 1 94.38 80 LEU B C 1
ATOM 1322 O O . LEU B 1 80 ? -0.791 -6.363 -15.297 1 94.38 80 LEU B O 1
ATOM 1326 N N . ALA B 1 81 ? -0.559 -7.629 -13.461 1 94.31 81 ALA B N 1
ATOM 1327 C CA . ALA B 1 81 ? -1.661 -6.973 -12.766 1 94.31 81 ALA B CA 1
ATOM 1328 C C . ALA B 1 81 ? -1.438 -5.465 -12.672 1 94.31 81 ALA B C 1
ATOM 1330 O O . ALA B 1 81 ? -2.359 -4.68 -12.906 1 94.31 81 ALA B O 1
ATOM 1331 N N . ARG B 1 82 ? -0.243 -5.035 -12.352 1 90.31 82 ARG B N 1
ATOM 1332 C CA . ARG B 1 82 ? 0.085 -3.621 -12.211 1 90.31 82 ARG B CA 1
ATOM 1333 C C . ARG B 1 82 ? -0.035 -2.896 -13.555 1 90.31 82 ARG B C 1
ATOM 1335 O O . ARG B 1 82 ? -0.475 -1.746 -13.602 1 90.31 82 ARG B O 1
ATOM 1342 N N . ARG B 1 83 ? 0.339 -3.516 -14.594 1 88.31 83 ARG B N 1
ATOM 1343 C CA . ARG B 1 83 ? 0.271 -2.916 -15.922 1 88.31 83 ARG B CA 1
ATOM 1344 C C . ARG B 1 83 ? -1.177 -2.715 -16.359 1 88.31 83 ARG B C 1
ATOM 1346 O O . ARG B 1 83 ? -1.508 -1.704 -16.984 1 88.31 83 ARG B O 1
ATOM 1353 N N . ILE B 1 84 ? -1.983 -3.57 -16.016 1 87.69 84 ILE B N 1
ATOM 1354 C CA . ILE B 1 84 ? -3.379 -3.521 -16.438 1 87.69 84 ILE B CA 1
ATOM 1355 C C . ILE B 1 84 ? -4.156 -2.566 -15.531 1 87.69 84 ILE B C 1
ATOM 1357 O O . ILE B 1 84 ? -5.004 -1.805 -16.016 1 87.69 84 ILE B O 1
ATOM 1361 N N . SER B 1 85 ? -3.975 -2.645 -14.148 1 79.44 85 SER B N 1
ATOM 1362 C CA . SER B 1 85 ? -4.746 -1.897 -13.156 1 79.44 85 SER B CA 1
ATOM 1363 C C . SER B 1 85 ? -4.496 -0.398 -13.281 1 79.44 85 SER B C 1
ATOM 1365 O O . SER B 1 85 ? -5.297 0.411 -12.805 1 79.44 85 SER B O 1
ATOM 1367 N N . GLY B 1 86 ? -3.58 0.051 -14.055 1 66.06 86 GLY B N 1
ATOM 1368 C CA . GLY B 1 86 ? -3.354 1.47 -14.273 1 66.06 86 GLY B CA 1
ATOM 1369 C C . GLY B 1 86 ? -2.938 2.213 -13.023 1 66.06 86 GLY B C 1
ATOM 1370 O O . GLY B 1 86 ? -3.082 3.434 -12.938 1 66.06 86 GLY B O 1
ATOM 1371 N N . ILE B 1 87 ? -2.826 1.512 -11.922 1 58.41 87 ILE B N 1
ATOM 1372 C CA . ILE B 1 87 ? -2.336 2.301 -10.797 1 58.41 87 ILE B CA 1
ATOM 1373 C C . ILE B 1 87 ? -1.018 2.973 -11.172 1 58.41 87 ILE B C 1
ATOM 1375 O O . ILE B 1 87 ? -0.057 2.301 -11.555 1 58.41 87 ILE B O 1
ATOM 1379 N N . ILE B 1 88 ? -1.136 4.023 -11.75 1 50.09 88 ILE B N 1
ATOM 1380 C CA . ILE B 1 88 ? 0.038 4.793 -12.156 1 50.09 88 ILE B CA 1
ATOM 1381 C C . ILE B 1 88 ? 0.917 5.066 -10.938 1 50.09 88 ILE B C 1
ATOM 1383 O O . ILE B 1 88 ? 0.498 5.754 -10 1 50.09 88 ILE B O 1
ATOM 1387 N N . MET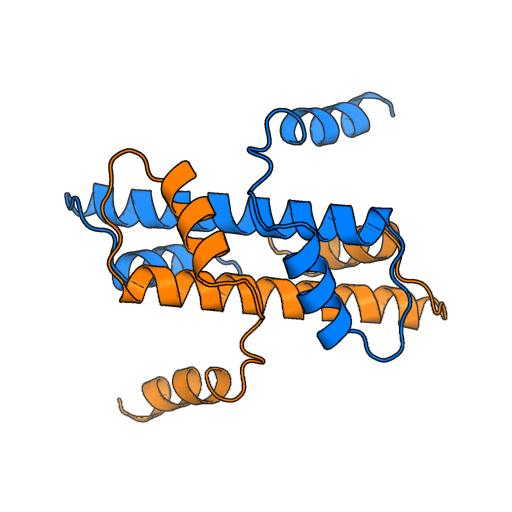 B 1 89 ? 1.419 4.062 -10.352 1 46.53 89 MET B N 1
ATOM 1388 C CA . MET B 1 89 ? 2.422 4.508 -9.391 1 46.53 89 MET B CA 1
ATOM 1389 C C . MET B 1 89 ? 3.756 4.773 -10.078 1 46.53 89 MET B C 1
ATOM 1391 O O . MET B 1 89 ? 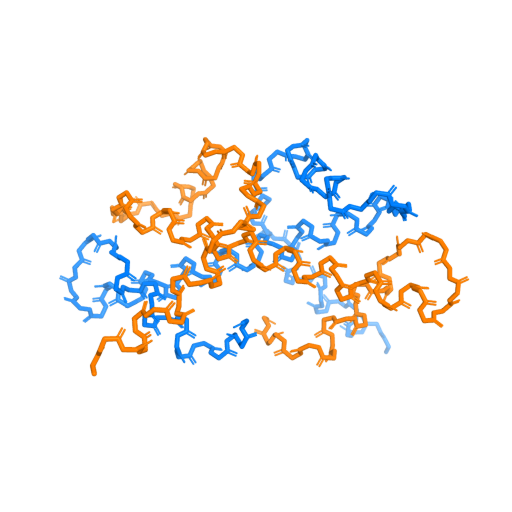4.047 4.191 -11.125 1 46.53 89 MET B O 1
#

Foldseek 3Di:
DPVVVVVVVVVVPPLVLPPPPLVVLVVVVCVVCVDDDDDPVRSVVVSSVVSVVVVQLVVQLVVQCVVVVHPDRDVVSSVVSCVVVPPVD/DVVVVVVVVVVVPPLVLPPPPLVVLVVVVCVVCVDDDDDPVRSVVVSSVVSVVVVQLVVQLVVQCVVVVHPDRDVVSSVVSCVVVPPVD

Solvent-accessible surface area (backbone atoms only — not comparable to full-atom values): 9933 Å² total; per-residue (Å²): 129,67,63,73,60,45,56,63,48,61,74,55,55,85,49,76,75,54,54,62,45,67,61,42,51,50,51,41,49,50,70,70,41,82,85,51,46,70,37,71,64,23,54,51,50,51,51,51,50,51,41,52,50,49,54,49,52,49,50,43,15,48,50,44,18,48,74,69,72,41,62,57,33,41,48,67,22,44,53,50,33,48,66,70,68,56,57,79,118,128,68,63,73,60,45,56,64,47,61,74,56,48,91,50,76,76,54,54,62,45,64,62,44,51,50,53,41,49,51,71,69,42,80,85,52,47,70,36,71,65,22,53,50,50,50,51,50,51,51,40,52,50,48,52,49,52,48,51,42,15,47,50,44,19,49,73,70,70,39,62,57,33,41,48,67,22,44,54,50,32,48,66,69,69,56,56,79,118

Nearest PDB structures (foldseek):
  6kbb-assembly1_D  TM=8.433E-01  e=3.459E-02  Homo sapiens
  4wnn-assembly4_D  TM=8.398E-01  e=3.914E-02  Saccharomyces cerevisiae S288C
  1jfi-assembly1_B  TM=8.908E-01  e=2.073E-01  Homo sapiens
  7dbh-assembly1_C  TM=8.240E-01  e=1.051E-01  Mus musculus
  3vh5-assembly1_W  TM=7.821E-01  e=9.882E-02  Gallus gallus

InterPro domains:
  IPR000164 Histone H3/CENP-A [PTHR45810] (21-86)
  IPR000164 Histone H3/CENP-A [SM00428] (2-89)
  IPR007125 Core Histone H2A/H2B/H3 domain [PF00125] (12-84)
  IPR009072 Histone-fold [G3DSA:1.10.20.10] (5-87)
  IPR009072 Histone-fold [SSF47113] (16-86)

Organism: NCBI:txid5963

pLDDT: mean 74.13, std 22.12, range [31.72, 96.88]

Secondary structure (DSSP, 8-state):
--HHHHHHHHTTSS-------HHHHHHHHHHH-SS-EE-HHHHHHHHHHHHHHHHHHHHHHHHHHHHTT-SEE-HHHHHHHHHHHT---/--HHHHHHHHTTSS-------HHHHHHHHHHH-SS-EE-HHHHHHHHHHHHHHHHHHHHHHHHHHHHTT-SEE-HHHHHHHHHHH----